Protein AF-A0A0S4VHC2-F1 (afdb_monomer)

Structure (mmCIF, N/CA/C/O backbone):
data_AF-A0A0S4VHC2-F1
#
_entry.id   AF-A0A0S4VHC2-F1
#
loop_
_atom_site.group_PDB
_atom_site.id
_atom_site.type_symbol
_atom_site.label_atom_id
_atom_site.label_alt_id
_atom_site.label_comp_id
_atom_site.label_asym_id
_atom_site.label_entity_id
_atom_site.label_seq_id
_atom_site.pdbx_PDB_ins_code
_atom_site.Cartn_x
_atom_site.Cartn_y
_atom_site.Cartn_z
_atom_site.occupancy
_atom_site.B_iso_or_equiv
_atom_site.auth_seq_id
_atom_site.auth_comp_id
_atom_site.auth_asym_id
_atom_site.auth_atom_id
_atom_site.pdbx_PDB_model_num
ATOM 1 N N . MET A 1 1 ? -2.807 15.739 -4.902 1.00 79.12 1 MET A N 1
ATOM 2 C CA . MET A 1 1 ? -1.659 15.997 -5.801 1.00 79.12 1 MET A CA 1
ATOM 3 C C . MET A 1 1 ? -0.610 14.887 -5.769 1.00 79.12 1 MET A C 1
ATOM 5 O O . MET A 1 1 ? -0.228 14.446 -6.837 1.00 79.12 1 MET A O 1
ATOM 9 N N . ILE A 1 2 ? -0.198 14.363 -4.605 1.00 89.62 2 ILE A N 1
ATOM 10 C CA . ILE A 1 2 ? 0.852 13.318 -4.510 1.00 89.62 2 ILE A CA 1
ATOM 11 C C . ILE A 1 2 ? 0.584 12.098 -5.411 1.00 89.62 2 ILE A C 1
ATOM 13 O O . ILE A 1 2 ? 1.476 11.665 -6.125 1.00 89.62 2 ILE A O 1
ATOM 17 N N . GLY A 1 3 ? -0.649 11.578 -5.439 1.00 88.12 3 GLY A N 1
ATOM 18 C CA . GLY A 1 3 ? -0.988 10.433 -6.297 1.00 88.12 3 GLY A CA 1
ATOM 19 C C . GLY A 1 3 ? -0.816 10.701 -7.797 1.00 88.12 3 GLY A C 1
ATOM 20 O O . GLY A 1 3 ? -0.390 9.812 -8.522 1.00 88.12 3 GLY A O 1
ATOM 21 N N . PHE A 1 4 ? -1.084 11.930 -8.249 1.00 92.56 4 PHE A N 1
ATOM 22 C CA . PHE A 1 4 ? -0.865 12.334 -9.640 1.00 92.56 4 PHE A CA 1
ATOM 23 C C . PHE A 1 4 ? 0.630 12.357 -9.973 1.00 92.56 4 PHE A C 1
ATOM 25 O O . PHE A 1 4 ? 1.048 11.721 -10.933 1.00 92.56 4 PHE A O 1
ATOM 32 N N . VAL A 1 5 ? 1.438 12.997 -9.119 1.00 95.31 5 VAL A N 1
ATOM 33 C CA . VAL A 1 5 ? 2.899 13.058 -9.289 1.00 95.31 5 VAL A CA 1
ATOM 34 C C . VAL A 1 5 ? 3.507 11.653 -9.290 1.00 95.31 5 VAL A C 1
ATOM 36 O O . VAL A 1 5 ? 4.318 11.334 -10.150 1.00 95.31 5 VAL A O 1
ATOM 39 N N . LEU A 1 6 ? 3.077 10.774 -8.377 1.00 92.88 6 LEU A N 1
ATOM 40 C CA . LEU A 1 6 ? 3.542 9.384 -8.344 1.00 92.88 6 LEU A CA 1
ATOM 41 C C . LEU A 1 6 ? 3.177 8.617 -9.620 1.00 92.88 6 LEU A C 1
ATOM 43 O O . LEU A 1 6 ? 4.001 7.848 -10.112 1.00 92.88 6 LEU A O 1
ATOM 47 N N . ALA A 1 7 ? 1.973 8.819 -10.162 1.00 92.81 7 ALA A N 1
ATOM 48 C CA . ALA A 1 7 ? 1.553 8.184 -11.408 1.00 92.81 7 ALA A CA 1
ATOM 49 C C . ALA A 1 7 ? 2.388 8.673 -12.601 1.00 92.81 7 ALA A C 1
ATOM 51 O O . ALA A 1 7 ? 2.890 7.856 -13.372 1.00 92.81 7 ALA A O 1
ATOM 52 N N . GLU A 1 8 ? 2.607 9.983 -12.713 1.00 96.12 8 GLU A N 1
ATOM 53 C CA . GLU A 1 8 ? 3.437 10.578 -13.762 1.00 96.12 8 GLU A CA 1
ATOM 54 C C . GLU A 1 8 ? 4.893 10.095 -13.679 1.00 96.12 8 GLU A C 1
ATOM 56 O O . GLU A 1 8 ? 5.436 9.588 -14.663 1.00 96.12 8 GLU A O 1
ATOM 61 N N . CYS A 1 9 ? 5.503 10.143 -12.489 1.00 95.12 9 CYS A N 1
ATOM 62 C CA . CYS A 1 9 ? 6.836 9.593 -12.244 1.00 95.12 9 CYS A CA 1
ATOM 63 C C . CYS A 1 9 ? 6.922 8.106 -12.613 1.00 95.12 9 CYS A C 1
ATOM 65 O O . CYS A 1 9 ? 7.910 7.681 -13.208 1.00 95.12 9 CYS A O 1
ATOM 67 N N . SER A 1 10 ? 5.893 7.318 -12.287 1.00 94.00 10 SER A N 1
ATOM 68 C CA . SER A 1 10 ? 5.842 5.886 -12.603 1.00 94.00 10 SER A CA 1
ATOM 69 C C . SER A 1 10 ? 5.826 5.633 -14.109 1.00 94.00 10 SER A C 1
ATOM 71 O O . SER A 1 10 ? 6.556 4.768 -14.593 1.00 94.00 10 SER A O 1
ATOM 73 N N . ILE A 1 11 ? 5.030 6.404 -14.856 1.00 95.31 11 ILE A N 1
ATOM 74 C CA . ILE A 1 11 ? 4.960 6.315 -16.318 1.00 95.31 11 ILE A CA 1
ATOM 75 C C . ILE A 1 11 ? 6.309 6.706 -16.932 1.00 95.31 11 ILE A C 1
ATOM 77 O O . ILE A 1 11 ? 6.863 5.949 -17.730 1.00 95.31 11 ILE A O 1
ATOM 81 N N . LEU A 1 12 ? 6.876 7.847 -16.526 1.00 96.88 12 LEU A N 1
ATOM 82 C CA . LEU A 1 12 ? 8.164 8.323 -17.036 1.00 96.88 12 LEU A CA 1
ATOM 83 C C . LEU A 1 12 ? 9.308 7.355 -16.725 1.00 96.88 12 LEU A C 1
ATOM 85 O O . LEU A 1 12 ? 10.175 7.154 -17.574 1.00 96.88 12 LEU A O 1
ATOM 89 N N . LEU A 1 13 ? 9.308 6.737 -15.543 1.00 95.25 13 LEU A N 1
ATOM 90 C CA . LEU A 1 13 ? 10.313 5.752 -15.155 1.00 95.25 13 LEU A CA 1
ATOM 91 C C . LEU A 1 13 ? 10.325 4.561 -16.117 1.00 95.25 13 LEU A C 1
ATOM 93 O O . LEU A 1 13 ? 11.390 4.196 -16.611 1.00 95.25 13 LEU A O 1
ATOM 97 N N . VAL A 1 14 ? 9.156 3.981 -16.395 1.00 95.44 14 VAL A N 1
ATOM 98 C CA . VAL A 1 14 ? 9.026 2.799 -17.262 1.00 95.44 14 VAL A CA 1
ATOM 99 C C . VAL A 1 14 ? 9.305 3.157 -18.723 1.00 95.44 14 VAL A C 1
ATOM 101 O O . VAL A 1 14 ? 10.015 2.423 -19.404 1.00 95.44 14 VAL A O 1
ATOM 104 N N . LEU A 1 15 ? 8.811 4.305 -19.202 1.00 96.31 15 LEU A N 1
ATOM 105 C CA . LEU A 1 15 ? 9.044 4.747 -20.583 1.00 96.31 15 LEU A CA 1
ATOM 106 C C . LEU A 1 15 ? 10.516 5.063 -20.865 1.00 96.31 15 LEU A C 1
ATOM 108 O O . LEU A 1 15 ? 10.998 4.795 -21.962 1.00 96.31 15 LEU A O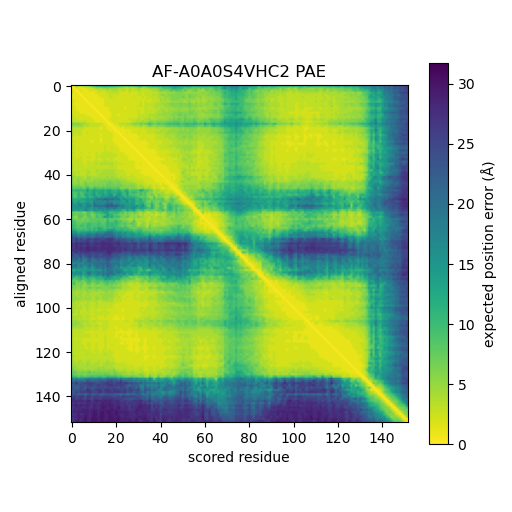 1
ATOM 112 N N . ARG A 1 16 ? 11.237 5.629 -19.890 1.00 96.56 16 ARG A N 1
ATOM 113 C CA . ARG A 1 16 ? 12.659 5.976 -20.048 1.00 96.56 16 ARG A CA 1
ATOM 114 C C . ARG A 1 16 ? 13.601 4.798 -19.796 1.00 96.56 16 ARG A C 1
ATOM 116 O O . ARG A 1 16 ? 14.758 4.874 -20.191 1.00 96.56 16 ARG A O 1
ATOM 123 N N . ASN A 1 17 ? 13.133 3.724 -19.155 1.00 96.00 17 ASN A N 1
ATOM 124 C CA . ASN A 1 17 ? 13.962 2.578 -18.781 1.00 96.00 17 ASN A CA 1
ATOM 125 C C . ASN A 1 17 ? 13.269 1.263 -19.164 1.00 96.00 17 ASN A C 1
ATOM 127 O O . ASN A 1 17 ? 12.565 0.664 -18.354 1.00 96.00 17 ASN A O 1
ATOM 131 N N . GLY A 1 18 ? 13.517 0.766 -20.379 1.00 92.00 18 GLY A N 1
ATOM 132 C CA . GLY A 1 18 ? 12.886 -0.465 -20.882 1.00 92.00 18 GLY A CA 1
ATOM 133 C C . GLY A 1 18 ? 13.225 -1.745 -20.099 1.00 92.00 18 GLY A C 1
ATOM 134 O O . GLY A 1 18 ? 12.519 -2.744 -20.216 1.00 92.00 18 GLY A O 1
ATOM 135 N N . SER A 1 19 ? 14.279 -1.722 -19.277 1.00 93.81 19 SER A N 1
ATOM 136 C CA . SER A 1 19 ? 14.638 -2.813 -18.362 1.00 93.81 19 SER A CA 1
ATOM 137 C C . SER A 1 19 ? 13.778 -2.854 -17.092 1.00 93.81 19 SER A C 1
ATOM 139 O O . SER A 1 19 ? 13.762 -3.875 -16.399 1.00 93.81 19 SER A O 1
ATOM 141 N N . VAL A 1 20 ? 13.061 -1.772 -16.772 1.00 95.81 20 VAL A N 1
ATOM 142 C CA . VAL A 1 20 ? 12.184 -1.686 -15.601 1.00 95.81 20 VAL A CA 1
ATOM 143 C C . VAL A 1 20 ? 10.820 -2.272 -15.948 1.00 95.81 20 VAL A C 1
ATOM 145 O O . VAL A 1 20 ? 10.171 -1.898 -16.924 1.00 95.81 20 VAL A O 1
ATOM 148 N N . SER A 1 21 ? 10.349 -3.201 -15.122 1.00 95.94 21 SER A N 1
ATOM 149 C CA . SER A 1 21 ? 9.019 -3.781 -15.276 1.00 95.94 21 SER A CA 1
ATOM 150 C C . SER A 1 21 ? 7.928 -2.746 -14.998 1.00 95.94 21 SER A C 1
ATOM 152 O O . SER A 1 21 ? 7.963 -2.056 -13.984 1.00 95.94 21 SER A O 1
ATOM 154 N N . ALA A 1 22 ? 6.869 -2.728 -15.809 1.00 94.69 22 ALA A N 1
ATOM 155 C CA . ALA A 1 22 ? 5.678 -1.917 -15.539 1.00 94.69 22 ALA A CA 1
ATOM 156 C C . ALA A 1 22 ? 4.978 -2.274 -14.208 1.00 94.69 22 ALA A C 1
ATOM 158 O O . ALA A 1 22 ? 4.238 -1.460 -13.659 1.00 94.69 22 ALA A O 1
ATOM 159 N N . TRP A 1 23 ? 5.237 -3.467 -13.657 1.00 95.62 23 TRP A N 1
ATOM 160 C CA . TRP A 1 23 ? 4.721 -3.891 -12.350 1.00 95.62 23 TRP A CA 1
ATOM 161 C C . TRP A 1 23 ? 5.518 -3.344 -11.162 1.00 95.62 23 TRP A C 1
ATOM 163 O O . TRP A 1 23 ? 5.009 -3.364 -10.043 1.00 95.62 23 TRP A O 1
ATOM 173 N N . TYR A 1 24 ? 6.734 -2.835 -11.382 1.00 95.69 24 TYR A N 1
ATOM 174 C CA . TYR A 1 24 ? 7.554 -2.233 -10.330 1.00 95.69 24 TYR A CA 1
ATOM 175 C C . TYR A 1 24 ? 6.840 -1.070 -9.618 1.00 95.69 24 TYR A C 1
ATOM 177 O O . TYR A 1 24 ? 6.655 -1.160 -8.400 1.00 95.69 24 TYR A O 1
ATOM 185 N N . PRO A 1 25 ? 6.377 -0.010 -10.319 1.00 95.00 25 PRO A N 1
ATOM 186 C CA . PRO A 1 25 ? 5.699 1.095 -9.649 1.00 95.00 25 PRO A CA 1
ATOM 187 C C . PRO A 1 25 ? 4.377 0.654 -9.008 1.00 95.00 25 PRO A C 1
ATOM 189 O O . PRO A 1 25 ? 4.026 1.138 -7.937 1.00 95.00 25 PRO A O 1
ATOM 192 N N . VAL A 1 26 ?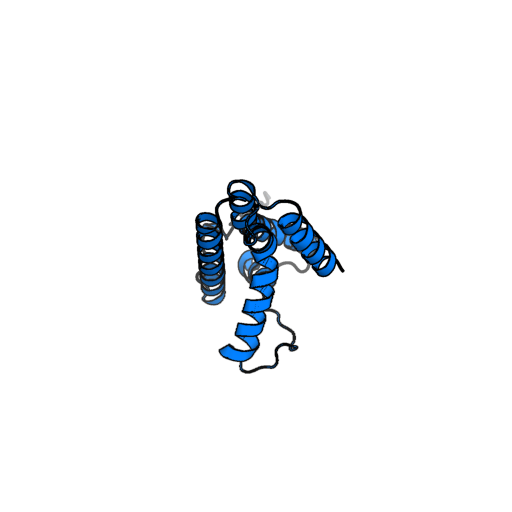 3.672 -0.310 -9.612 1.00 94.44 26 VAL A N 1
ATOM 193 C CA . VAL A 1 26 ? 2.427 -0.863 -9.055 1.00 94.44 26 VAL A CA 1
ATOM 194 C C . VAL A 1 26 ? 2.682 -1.521 -7.702 1.00 94.44 26 VAL A C 1
ATOM 196 O O . VAL A 1 26 ? 1.966 -1.228 -6.746 1.00 94.44 26 VAL A O 1
ATOM 199 N N . LEU A 1 27 ? 3.705 -2.376 -7.602 1.00 95.69 27 LEU A N 1
ATOM 200 C CA . LEU A 1 27 ? 4.066 -3.022 -6.342 1.00 95.69 27 LEU A CA 1
ATOM 201 C C . LEU A 1 27 ? 4.567 -1.995 -5.313 1.00 95.69 27 LEU A C 1
ATOM 203 O O . LEU A 1 27 ? 4.191 -2.076 -4.147 1.00 95.69 27 LEU A O 1
ATOM 207 N N . MET A 1 28 ? 5.331 -0.985 -5.743 1.00 94.19 28 MET A N 1
ATOM 208 C CA . MET A 1 28 ? 5.817 0.097 -4.875 1.00 94.19 28 MET A CA 1
ATOM 209 C C . MET A 1 28 ? 4.697 0.853 -4.151 1.00 94.19 28 MET A C 1
ATOM 211 O O . MET A 1 28 ? 4.837 1.191 -2.976 1.00 94.19 28 MET A O 1
ATOM 215 N N . VAL A 1 29 ? 3.577 1.106 -4.832 1.00 93.81 29 VAL A N 1
ATOM 216 C CA . VAL A 1 29 ? 2.425 1.826 -4.261 1.00 93.81 29 VAL A CA 1
ATOM 217 C C . VAL A 1 29 ? 1.215 0.921 -4.026 1.00 93.81 29 VAL A C 1
ATOM 219 O O . VAL A 1 29 ? 0.081 1.396 -3.928 1.00 93.81 29 VAL A O 1
ATOM 222 N N . ILE A 1 30 ? 1.429 -0.390 -3.892 1.00 94.94 30 ILE A N 1
ATOM 223 C CA . ILE A 1 30 ? 0.326 -1.349 -3.783 1.00 94.94 30 ILE A CA 1
ATOM 224 C C . ILE A 1 30 ? -0.528 -1.127 -2.535 1.00 94.94 30 ILE A C 1
ATOM 226 O O . ILE A 1 30 ? -1.740 -1.305 -2.596 1.00 94.94 30 ILE A O 1
ATOM 230 N N . TYR A 1 31 ? 0.068 -0.701 -1.416 1.00 91.38 31 TYR A N 1
ATOM 231 C CA . TYR A 1 31 ? -0.664 -0.485 -0.166 1.00 91.38 31 TYR A CA 1
ATOM 232 C C . TYR A 1 31 ? -1.810 0.533 -0.316 1.00 91.38 31 TYR A C 1
ATOM 234 O O . TYR A 1 31 ? -2.962 0.137 -0.115 1.00 91.38 31 TYR A O 1
ATOM 242 N N . PRO A 1 32 ? -1.569 1.798 -0.722 1.00 91.06 32 PRO A N 1
ATOM 243 C CA . PRO A 1 32 ? -2.652 2.768 -0.895 1.00 91.06 32 PRO A CA 1
ATOM 244 C C . PRO A 1 32 ? -3.625 2.404 -2.031 1.00 91.06 32 PRO A C 1
ATOM 246 O O . PRO A 1 32 ? -4.828 2.659 -1.906 1.00 91.06 32 PRO A O 1
ATOM 249 N N . ILE A 1 33 ? -3.145 1.776 -3.117 1.00 92.50 33 ILE A N 1
ATOM 250 C CA . ILE A 1 33 ? -4.014 1.287 -4.204 1.00 92.50 33 ILE A CA 1
ATOM 251 C C . ILE A 1 33 ? -4.992 0.246 -3.654 1.00 92.50 33 ILE A C 1
ATOM 253 O O . ILE A 1 33 ? -6.209 0.380 -3.806 1.00 92.50 33 ILE A O 1
ATOM 257 N N . PHE A 1 34 ? -4.469 -0.780 -2.985 1.00 93.62 34 PHE A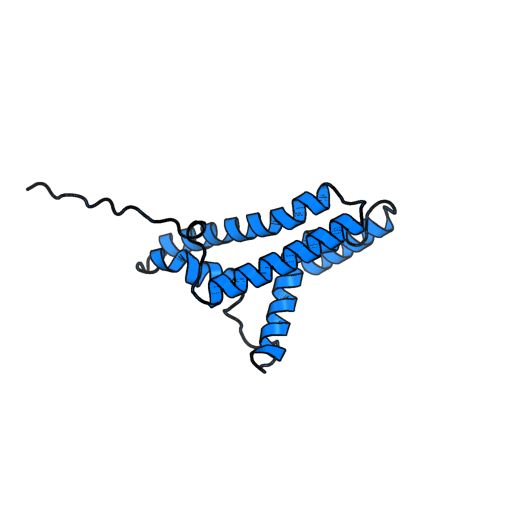 N 1
ATOM 258 C CA . PHE A 1 34 ? -5.270 -1.892 -2.503 1.00 93.62 34 PHE A CA 1
ATOM 259 C C . PHE A 1 34 ? -6.187 -1.478 -1.351 1.00 93.62 34 PHE A C 1
ATOM 261 O O . PHE A 1 34 ? -7.338 -1.903 -1.319 1.00 93.62 34 PHE A O 1
ATOM 268 N N . GLU A 1 35 ? -5.744 -0.590 -0.457 1.00 89.62 35 GLU A N 1
ATOM 269 C CA . GLU A 1 35 ? -6.599 -0.025 0.592 1.00 89.62 35 GLU A CA 1
ATOM 270 C C . GLU A 1 35 ? -7.828 0.685 0.002 1.00 89.62 35 GLU A C 1
ATOM 272 O O . GLU A 1 35 ? -8.948 0.497 0.489 1.00 89.62 35 GLU A O 1
ATOM 277 N N . THR A 1 36 ? -7.644 1.428 -1.092 1.00 89.75 36 THR A N 1
ATOM 278 C CA . THR A 1 36 ? -8.736 2.112 -1.795 1.00 89.75 36 THR A CA 1
ATOM 279 C C . THR A 1 36 ? -9.663 1.114 -2.491 1.00 89.75 36 THR A C 1
ATOM 281 O O . THR A 1 36 ? -10.875 1.126 -2.252 1.00 89.75 36 THR A O 1
ATOM 284 N N . LEU A 1 37 ? -9.107 0.212 -3.310 1.00 91.38 37 LEU A N 1
ATOM 285 C CA . LEU A 1 37 ? -9.876 -0.791 -4.056 1.00 91.38 37 LEU A CA 1
ATOM 286 C C . LEU A 1 37 ? -10.669 -1.712 -3.126 1.00 91.38 37 LEU A C 1
ATOM 288 O O . LEU A 1 37 ? -11.865 -1.924 -3.331 1.00 91.38 37 LEU A O 1
ATOM 292 N N . PHE A 1 38 ? -10.034 -2.217 -2.069 1.00 90.12 38 PHE A N 1
ATOM 293 C CA . PHE A 1 38 ? -10.674 -3.105 -1.106 1.00 90.12 38 PHE A CA 1
ATOM 294 C C . PHE A 1 38 ? -11.797 -2.402 -0.338 1.00 90.12 38 PHE A C 1
ATOM 296 O O . PHE A 1 38 ? -12.838 -3.001 -0.062 1.00 90.12 38 PHE A O 1
ATOM 303 N N . SER A 1 39 ? -11.632 -1.117 -0.029 1.00 86.25 39 SER A N 1
ATOM 304 C CA . SER A 1 39 ? -12.672 -0.346 0.654 1.00 86.25 39 SER A CA 1
ATOM 305 C C . SER A 1 39 ? -13.871 -0.078 -0.258 1.00 86.25 39 SER A C 1
ATOM 307 O O . SER A 1 39 ? -15.013 -0.205 0.191 1.00 86.25 39 SER A O 1
ATOM 309 N N . ILE A 1 40 ? -13.642 0.184 -1.550 1.00 87.50 40 ILE A N 1
ATOM 310 C CA . ILE A 1 40 ? -14.710 0.254 -2.561 1.00 87.50 40 ILE A CA 1
ATOM 311 C C . ILE A 1 40 ? -15.426 -1.097 -2.677 1.00 87.50 40 ILE A C 1
ATOM 313 O O . ILE A 1 40 ? -16.654 -1.136 -2.583 1.00 87.50 40 ILE A O 1
ATOM 317 N N . TYR A 1 41 ? -14.674 -2.193 -2.829 1.00 88.50 41 TYR A N 1
ATOM 318 C CA . TYR A 1 41 ? -15.211 -3.554 -2.904 1.00 88.50 41 TYR A CA 1
ATOM 319 C C . TYR A 1 41 ? -16.085 -3.874 -1.689 1.00 88.50 41 TYR A C 1
ATOM 321 O O . TYR A 1 41 ? -17.242 -4.263 -1.829 1.00 88.50 41 TYR A O 1
ATOM 329 N N . ARG A 1 42 ? -15.583 -3.622 -0.480 1.00 86.06 42 ARG A N 1
ATOM 330 C CA . ARG A 1 42 ? -16.332 -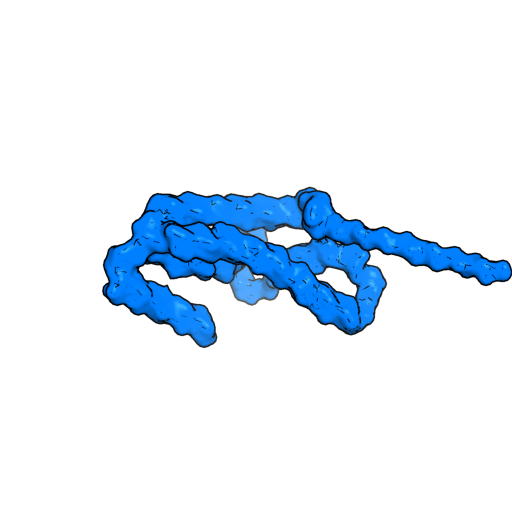3.841 0.757 1.00 86.06 42 ARG A CA 1
ATOM 331 C C . ARG A 1 42 ? -17.619 -3.024 0.812 1.00 86.06 42 ARG A C 1
ATOM 333 O O . ARG A 1 42 ? -18.640 -3.548 1.247 1.00 86.06 42 ARG A O 1
ATOM 340 N N . ARG A 1 43 ? -17.586 -1.746 0.430 1.00 82.75 43 ARG A N 1
ATOM 341 C CA . ARG A 1 43 ? -18.779 -0.888 0.483 1.00 82.75 43 ARG A CA 1
ATOM 342 C C . ARG A 1 43 ? -19.832 -1.348 -0.516 1.00 82.75 43 ARG A C 1
ATOM 344 O O . ARG A 1 43 ? -20.961 -1.614 -0.113 1.00 82.75 43 ARG A O 1
ATOM 351 N N . ARG A 1 44 ? -19.438 -1.520 -1.777 1.00 83.69 44 ARG A N 1
ATOM 352 C CA . ARG A 1 44 ? -20.366 -1.880 -2.852 1.00 83.69 44 ARG A CA 1
ATOM 353 C C . ARG A 1 44 ? -20.871 -3.313 -2.743 1.00 83.69 44 ARG A C 1
ATOM 355 O O . ARG A 1 44 ? -22.065 -3.534 -2.866 1.00 83.69 44 ARG A O 1
ATOM 362 N N . VAL A 1 45 ? -19.968 -4.268 -2.531 1.00 84.69 45 VAL A N 1
ATOM 363 C CA . VAL A 1 45 ? -20.276 -5.700 -2.646 1.00 84.69 45 VAL A CA 1
ATOM 364 C C . VAL A 1 45 ? -20.681 -6.291 -1.301 1.00 84.69 45 VAL A C 1
ATOM 366 O O . VAL A 1 45 ? -21.697 -6.965 -1.217 1.00 84.69 45 VAL A O 1
ATOM 369 N N . LEU A 1 46 ? -19.918 -6.029 -0.233 1.00 80.62 46 LEU A N 1
ATOM 370 C CA . LEU A 1 46 ? -20.190 -6.651 1.072 1.00 80.62 46 LEU A CA 1
ATOM 371 C C . LEU A 1 46 ? -21.263 -5.919 1.887 1.00 80.62 46 LEU A C 1
ATOM 373 O O . LEU A 1 46 ? -21.936 -6.550 2.694 1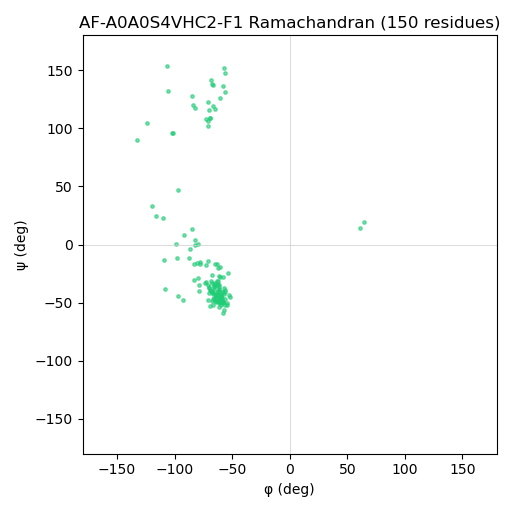.00 80.62 46 LEU A O 1
ATOM 377 N N . LYS A 1 47 ? -21.388 -4.595 1.736 1.00 78.44 47 LYS A N 1
ATOM 378 C CA . LYS A 1 47 ? -22.332 -3.771 2.513 1.00 78.44 47 LYS A CA 1
ATOM 379 C C . LYS A 1 47 ? -23.514 -3.238 1.699 1.00 78.44 47 LYS A C 1
ATOM 381 O O . LYS A 1 47 ? -24.443 -2.720 2.304 1.00 78.44 47 LYS A O 1
ATOM 386 N N . GLY A 1 48 ? -23.467 -3.312 0.367 1.00 79.00 48 GLY A N 1
ATOM 387 C CA . GLY A 1 48 ? -24.514 -2.772 -0.508 1.00 79.00 48 GLY A CA 1
ATOM 388 C C . GLY A 1 48 ? -24.677 -1.247 -0.451 1.00 79.00 48 GLY A C 1
ATOM 389 O O . GLY A 1 48 ? -25.723 -0.738 -0.839 1.00 79.00 48 GLY A O 1
ATOM 390 N N . VAL A 1 49 ? -23.676 -0.503 0.037 1.00 80.50 49 VAL A N 1
ATOM 391 C CA . VAL A 1 49 ? -23.736 0.964 0.175 1.00 80.50 49 VAL A CA 1
ATOM 392 C C . VAL A 1 49 ? -22.872 1.672 -0.875 1.00 80.50 49 VAL A C 1
ATOM 394 O O . VAL A 1 49 ? -21.866 1.113 -1.332 1.00 80.50 49 VAL A O 1
ATOM 397 N N . PRO A 1 50 ? -23.200 2.926 -1.248 1.00 79.56 50 PRO A N 1
ATOM 398 C CA . PRO A 1 50 ? -22.397 3.699 -2.187 1.00 79.56 50 PRO A CA 1
ATOM 399 C C . PRO A 1 50 ? -20.937 3.849 -1.745 1.00 79.56 50 PRO A C 1
ATOM 401 O O . PRO A 1 50 ? -20.617 3.972 -0.561 1.00 79.56 50 PRO A O 1
ATOM 404 N N . ALA A 1 51 ? -20.027 3.916 -2.719 1.00 73.12 51 ALA A N 1
ATOM 405 C CA . ALA A 1 51 ? -18.594 4.022 -2.453 1.00 73.12 51 ALA A CA 1
ATOM 406 C C . ALA A 1 51 ? -18.180 5.330 -1.746 1.00 73.12 51 ALA A C 1
ATOM 408 O O . ALA A 1 51 ? -17.084 5.363 -1.195 1.00 73.12 51 ALA A O 1
ATOM 409 N N . GLY A 1 52 ? -19.023 6.369 -1.742 1.00 68.62 52 GLY A N 1
ATOM 410 C CA . GLY A 1 52 ? -18.761 7.655 -1.081 1.00 68.62 52 GLY A CA 1
ATOM 411 C C . GLY A 1 52 ? -19.153 7.725 0.399 1.00 68.62 52 GLY A C 1
ATOM 412 O O . GLY A 1 52 ? -18.909 8.744 1.035 1.00 68.62 52 GLY A O 1
ATOM 413 N N . TYR A 1 53 ? -19.760 6.674 0.962 1.00 69.94 53 TYR A N 1
ATOM 414 C CA . TYR A 1 53 ? -20.172 6.681 2.368 1.00 69.94 53 TYR A CA 1
ATOM 415 C C . TYR A 1 53 ? -18.950 6.679 3.310 1.00 69.94 53 TYR A C 1
ATOM 417 O O . TYR A 1 53 ? -17.974 5.976 3.013 1.00 69.94 53 TYR A O 1
ATOM 425 N N . PRO A 1 54 ? -18.981 7.411 4.445 1.00 67.69 54 PRO A N 1
ATOM 426 C CA . PRO A 1 54 ? -17.871 7.447 5.394 1.00 67.69 54 PRO A CA 1
ATOM 427 C C . PRO A 1 54 ? -17.508 6.039 5.874 1.00 67.69 54 PRO A C 1
ATOM 429 O O . PRO A 1 54 ? -18.366 5.248 6.270 1.00 67.69 54 PRO A O 1
ATOM 432 N N . ASP A 1 55 ? -16.214 5.720 5.830 1.00 68.56 55 ASP A N 1
ATOM 433 C CA . ASP A 1 55 ? -15.716 4.375 6.099 1.00 68.56 55 ASP A CA 1
ATOM 434 C C . ASP A 1 55 ? -14.676 4.371 7.224 1.00 68.56 55 ASP A C 1
ATOM 436 O O . ASP A 1 55 ? -13.521 4.760 7.053 1.00 68.56 55 ASP A O 1
ATOM 440 N N . GLY A 1 56 ? -15.108 3.907 8.396 1.00 64.44 56 GLY A N 1
ATOM 441 C CA . GLY A 1 56 ? -14.276 3.757 9.591 1.00 64.44 56 GLY A CA 1
ATOM 442 C C . GLY A 1 56 ? -13.625 2.380 9.744 1.00 64.44 56 GLY A C 1
ATOM 443 O O . GLY A 1 56 ? -13.076 2.097 10.805 1.00 64.44 56 GLY A O 1
ATOM 444 N N . VAL A 1 57 ? -13.709 1.499 8.740 1.00 71.00 57 VAL A N 1
ATOM 445 C CA . VAL A 1 57 ? -13.159 0.129 8.811 1.00 71.00 57 VAL A CA 1
ATOM 446 C C . VAL A 1 57 ? -12.033 -0.121 7.808 1.00 71.00 57 VAL A C 1
ATOM 448 O O . VAL A 1 57 ? -11.744 -1.262 7.448 1.00 71.00 57 VAL A O 1
ATOM 451 N N . HIS A 1 58 ? -11.342 0.935 7.384 1.00 80.44 58 HIS A N 1
ATOM 452 C CA . HIS A 1 58 ? -10.041 0.808 6.728 1.00 80.44 58 HIS A CA 1
ATOM 453 C C . HIS A 1 58 ? -9.052 0.056 7.623 1.00 80.44 58 HIS A C 1
ATOM 455 O O . HIS A 1 58 ? -9.163 0.097 8.852 1.00 80.44 58 HIS A O 1
ATOM 461 N N . LEU A 1 59 ? -8.085 -0.637 7.018 1.00 77.69 59 LEU A N 1
ATOM 462 C CA . LEU A 1 59 ? -7.124 -1.440 7.774 1.00 77.69 59 LEU A CA 1
ATOM 463 C C . LEU A 1 59 ? -6.379 -0.581 8.802 1.00 77.69 59 LEU A C 1
ATOM 465 O O . LEU A 1 59 ? -6.274 -0.984 9.959 1.00 77.69 59 LEU A O 1
ATOM 469 N N . HIS A 1 60 ? -5.967 0.630 8.420 1.00 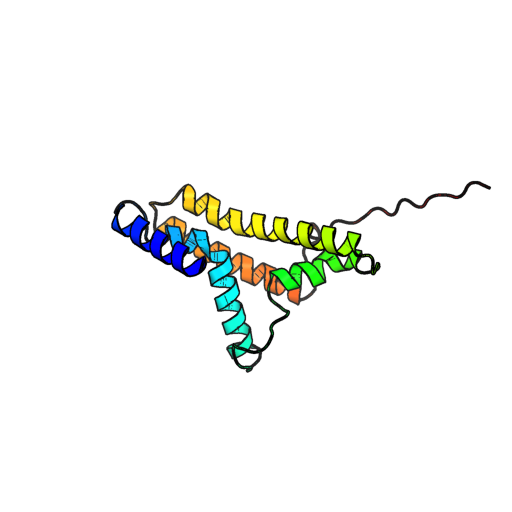79.00 60 HIS A N 1
ATOM 470 C CA . HIS A 1 60 ? -5.354 1.593 9.332 1.00 79.00 60 HIS A CA 1
ATOM 471 C C . HIS A 1 60 ? -6.232 1.884 10.561 1.00 79.00 60 HIS A C 1
ATOM 473 O O . HIS A 1 60 ? -5.804 1.725 11.707 1.00 79.00 60 HIS A O 1
ATOM 479 N N . THR A 1 61 ? -7.498 2.244 10.332 1.00 74.38 61 THR A N 1
ATOM 480 C CA . THR A 1 61 ? -8.455 2.559 11.400 1.00 74.38 61 THR A CA 1
ATOM 481 C C . THR A 1 61 ? -8.768 1.335 12.260 1.00 74.38 61 THR A C 1
ATOM 483 O O . THR A 1 61 ? -8.909 1.455 13.476 1.00 74.38 61 THR A O 1
ATOM 486 N N . LEU A 1 62 ? -8.826 0.140 11.669 1.00 76.38 62 LEU A N 1
ATOM 487 C CA . LEU A 1 62 ? -9.020 -1.109 12.400 1.00 76.38 62 LEU A CA 1
ATOM 488 C C . LEU A 1 62 ? -7.824 -1.446 13.290 1.00 76.38 62 LEU A C 1
ATOM 490 O O . LEU A 1 62 ? -8.029 -1.841 14.437 1.00 76.38 62 LEU A O 1
ATOM 494 N N . ILE A 1 63 ? -6.592 -1.273 12.807 1.00 74.38 63 ILE A N 1
ATOM 495 C CA . ILE A 1 63 ? -5.392 -1.457 13.632 1.00 74.38 63 ILE A CA 1
ATOM 496 C C . ILE A 1 63 ? -5.452 -0.486 14.818 1.00 74.38 63 ILE A C 1
ATOM 498 O O . ILE A 1 63 ? -5.381 -0.926 15.969 1.00 74.38 63 ILE A O 1
ATOM 502 N N . TYR A 1 64 ? -5.730 0.795 14.560 1.00 70.88 64 TYR A N 1
ATOM 503 C CA . TYR A 1 64 ? -5.895 1.809 15.604 1.00 70.88 64 TYR A CA 1
ATOM 504 C C . TYR A 1 64 ? -6.983 1.443 16.632 1.00 70.88 64 TYR A C 1
ATOM 506 O O . TYR A 1 64 ? -6.772 1.527 17.839 1.00 70.88 64 TYR A O 1
ATOM 514 N N . GLN A 1 65 ? -8.163 1.005 16.192 1.00 69.69 65 GLN A N 1
ATOM 515 C CA . GLN A 1 65 ? -9.283 0.731 17.099 1.00 69.69 65 GLN A CA 1
ATOM 516 C C . GLN A 1 65 ? -9.183 -0.623 17.815 1.00 69.69 65 GLN A C 1
ATOM 518 O O . GLN A 1 65 ? -9.761 -0.803 18.890 1.00 69.69 65 GLN A O 1
ATOM 523 N N . ARG A 1 66 ? -8.534 -1.627 17.215 1.00 70.50 66 ARG A N 1
ATOM 524 C CA . ARG A 1 66 ? -8.585 -3.017 17.705 1.00 70.50 66 ARG A CA 1
ATOM 525 C C . ARG A 1 66 ? -7.286 -3.487 18.336 1.00 70.50 66 ARG A C 1
ATOM 527 O O . ARG A 1 66 ? -7.350 -4.182 19.345 1.00 70.50 66 ARG A O 1
ATOM 534 N N . VAL A 1 67 ? -6.139 -3.101 17.788 1.00 66.44 67 VAL A N 1
ATOM 535 C CA . VAL A 1 67 ? -4.831 -3.465 18.355 1.00 66.44 67 VAL A CA 1
ATOM 536 C C . VAL A 1 67 ? -4.511 -2.557 19.541 1.00 66.44 67 VAL A C 1
ATOM 538 O O . VAL A 1 67 ? -4.107 -3.035 20.598 1.00 66.44 67 VAL A O 1
ATOM 541 N N . MET A 1 68 ? -4.833 -1.266 19.439 1.00 62.06 68 MET A N 1
ATOM 542 C CA . MET A 1 68 ? -4.617 -0.309 20.529 1.00 62.06 68 MET A CA 1
ATOM 543 C C . MET A 1 68 ? -5.714 -0.316 21.603 1.00 62.06 68 MET A C 1
ATOM 545 O O . MET A 1 68 ? -5.631 0.470 22.545 1.00 62.06 68 MET A O 1
ATOM 549 N N . ARG A 1 69 ? -6.710 -1.215 21.530 1.00 57.00 69 ARG A N 1
ATOM 550 C CA . ARG A 1 69 ? -7.877 -1.241 22.437 1.00 57.00 69 ARG A CA 1
ATOM 551 C C . ARG A 1 69 ? -7.512 -1.433 23.923 1.00 57.00 69 ARG A C 1
ATOM 553 O O . ARG A 1 69 ? -8.191 -0.890 24.783 1.00 57.00 69 ARG A O 1
ATOM 560 N N . TRP A 1 70 ? -6.391 -2.088 24.238 1.00 52.22 70 TRP A N 1
ATOM 561 C CA . TRP A 1 70 ? -5.860 -2.198 25.614 1.00 52.22 70 TRP A CA 1
ATOM 562 C C . TRP A 1 70 ? -5.275 -0.888 26.174 1.00 52.22 70 TRP A C 1
ATOM 564 O O . TRP A 1 70 ? -5.070 -0.764 27.377 1.00 52.22 70 TRP A O 1
ATOM 574 N N . ALA A 1 71 ? -5.033 0.113 25.325 1.00 48.59 71 ALA A N 1
ATOM 575 C CA . ALA A 1 71 ? -4.609 1.452 25.728 1.00 48.59 71 ALA A CA 1
ATOM 576 C C . ALA A 1 71 ? -5.773 2.466 25.779 1.00 48.59 71 ALA A C 1
ATOM 578 O O . ALA A 1 71 ? -5.526 3.637 26.072 1.00 48.59 71 ALA A O 1
ATOM 579 N N . VAL A 1 72 ? -7.014 2.050 25.473 1.00 44.78 72 VAL A N 1
ATOM 580 C CA . VAL A 1 72 ? -8.206 2.913 25.276 1.00 44.78 72 VAL A CA 1
ATOM 581 C C . VAL A 1 72 ? -8.901 3.318 26.589 1.00 44.78 72 VAL A C 1
ATOM 583 O O . VAL A 1 72 ? -9.828 4.117 26.564 1.00 44.78 72 VAL A O 1
ATOM 586 N N . GLY A 1 73 ? -8.409 2.879 27.751 1.00 45.97 73 GLY A N 1
ATOM 587 C CA . GLY A 1 73 ? -8.965 3.291 29.048 1.00 45.97 73 GLY A CA 1
ATOM 588 C C . GLY A 1 73 ? -8.771 4.774 29.411 1.00 45.97 73 GLY A C 1
ATOM 589 O O . GLY A 1 73 ? -9.583 5.313 30.153 1.00 45.97 73 GLY A O 1
ATOM 590 N N . SER A 1 74 ? -7.741 5.463 28.895 1.00 52.44 74 SER A N 1
ATOM 591 C CA . SER A 1 74 ? -7.465 6.866 29.264 1.00 52.44 74 SER A CA 1
ATOM 592 C C . SER A 1 74 ? -7.839 7.865 28.159 1.00 52.44 74 SER A C 1
ATOM 594 O O . SER A 1 74 ? -7.484 7.698 26.985 1.00 52.44 74 SER A O 1
ATOM 596 N N . LYS A 1 75 ? -8.563 8.928 28.533 1.00 54.25 75 LYS A N 1
ATOM 597 C CA . LYS A 1 75 ? -8.998 10.027 27.646 1.00 54.25 75 LYS A CA 1
ATOM 598 C C . LYS A 1 75 ? -7.901 11.070 27.358 1.00 54.25 75 LYS A C 1
ATOM 600 O O . LYS A 1 75 ? -8.151 11.994 26.595 1.00 54.25 75 LYS A O 1
ATOM 605 N N . ASP A 1 76 ? -6.697 10.892 27.895 1.00 57.25 76 ASP A N 1
ATOM 606 C CA . ASP A 1 76 ? -5.594 11.855 27.806 1.00 57.25 76 ASP A CA 1
ATOM 607 C C . ASP A 1 76 ? -5.032 12.062 26.387 1.00 57.25 76 ASP A C 1
ATOM 609 O O . ASP A 1 76 ? -4.744 11.115 25.643 1.00 57.25 76 ASP A O 1
ATOM 613 N N . GLU A 1 77 ? -4.777 13.322 26.033 1.00 54.19 77 GLU A N 1
ATOM 614 C CA . GLU A 1 77 ? -4.249 13.753 24.728 1.00 54.19 77 GLU A CA 1
ATOM 615 C C . GLU A 1 77 ? -2.857 13.181 24.415 1.00 54.19 77 GLU A C 1
ATOM 617 O O . GLU A 1 77 ? -2.595 12.756 23.286 1.00 54.19 77 GLU A O 1
ATOM 622 N N . ARG A 1 78 ? -1.984 13.046 25.426 1.00 54.41 78 ARG A N 1
ATOM 623 C CA . ARG A 1 78 ? -0.657 12.412 25.269 1.00 54.41 78 ARG A CA 1
ATOM 624 C C . ARG A 1 78 ? -0.763 10.947 24.849 1.00 54.41 78 ARG A C 1
ATOM 626 O O . ARG A 1 78 ? 0.086 10.443 24.112 1.00 54.41 78 ARG A O 1
ATOM 633 N N . HIS A 1 79 ? -1.827 10.262 25.269 1.00 55.31 79 HIS A N 1
ATOM 634 C CA . HIS A 1 79 ? -2.083 8.904 24.816 1.00 55.31 79 HIS A CA 1
ATOM 635 C C . HIS A 1 79 ? -2.585 8.881 23.367 1.00 55.31 79 HIS A C 1
ATOM 637 O O . HIS A 1 79 ? -2.208 7.971 22.637 1.00 55.31 79 HIS A O 1
ATOM 643 N N . ARG A 1 80 ? -3.351 9.877 22.896 1.00 55.94 80 ARG A N 1
ATOM 644 C CA . ARG A 1 80 ? -3.768 9.977 21.479 1.00 55.94 80 ARG A CA 1
ATOM 645 C C . ARG A 1 80 ? -2.589 10.178 20.525 1.00 55.94 80 ARG A C 1
ATOM 647 O O . ARG A 1 80 ? -2.537 9.487 19.508 1.00 55.94 80 ARG A O 1
ATOM 654 N N . LEU A 1 81 ? -1.629 11.038 20.875 1.00 57.31 81 LEU A N 1
ATOM 655 C CA . LEU A 1 81 ? -0.436 11.274 20.049 1.00 57.31 81 LEU A CA 1
ATOM 656 C C . LEU A 1 81 ? 0.418 10.003 19.919 1.00 57.31 81 LEU A C 1
ATOM 658 O O . LEU A 1 81 ? 0.724 9.560 18.814 1.00 57.31 81 LEU A O 1
ATOM 662 N N . ARG A 1 82 ? 0.703 9.345 21.051 1.00 58.00 82 ARG A N 1
ATOM 663 C CA . ARG A 1 82 ? 1.477 8.094 21.080 1.00 58.00 82 ARG A CA 1
ATOM 664 C C . ARG A 1 82 ? 0.768 6.949 20.339 1.00 58.00 82 ARG A C 1
ATOM 666 O O . ARG A 1 82 ? 1.433 6.110 19.742 1.00 58.00 82 ARG A O 1
ATOM 673 N N . ARG A 1 83 ? -0.573 6.926 20.331 1.00 60.16 83 ARG A N 1
ATOM 674 C CA . ARG A 1 83 ? -1.393 5.951 19.578 1.00 60.16 83 ARG A CA 1
ATOM 675 C C . ARG A 1 83 ? -1.293 6.146 18.061 1.00 60.16 83 ARG A C 1
ATOM 677 O O . ARG A 1 83 ? -1.223 5.154 17.339 1.00 60.16 83 ARG A O 1
ATOM 684 N N . ASN A 1 84 ? -1.265 7.391 17.580 1.00 60.75 84 ASN A N 1
ATOM 685 C CA . ASN A 1 84 ? -1.118 7.682 16.150 1.00 60.75 84 ASN A CA 1
ATOM 686 C C . ASN A 1 84 ? 0.262 7.218 15.653 1.00 60.75 84 ASN A C 1
ATOM 688 O O . ASN A 1 84 ? 0.359 6.404 14.737 1.00 60.75 84 ASN A O 1
ATOM 692 N N . SER A 1 85 ? 1.320 7.584 16.382 1.00 60.75 85 SER A N 1
ATOM 693 C CA . SER A 1 85 ? 2.693 7.171 16.069 1.00 60.75 85 SER A CA 1
ATOM 694 C C . SER A 1 85 ? 2.919 5.658 16.105 1.00 60.75 85 SER A C 1
ATOM 696 O O . SER A 1 85 ? 3.810 5.174 15.422 1.00 60.75 85 SER A O 1
ATOM 698 N N . MET A 1 86 ? 2.145 4.896 16.885 1.00 64.19 86 MET A N 1
ATOM 699 C CA . MET A 1 86 ? 2.274 3.435 16.948 1.00 64.19 86 MET A CA 1
ATOM 700 C C . MET A 1 86 ? 1.452 2.687 15.893 1.00 64.19 86 MET A C 1
ATOM 702 O O . MET A 1 86 ? 1.670 1.492 15.709 1.00 64.19 86 MET A O 1
ATOM 706 N N . THR A 1 87 ? 0.532 3.349 15.189 1.00 65.19 87 THR A N 1
ATOM 707 C CA . THR A 1 87 ? -0.217 2.703 14.098 1.00 65.19 87 THR A CA 1
ATOM 708 C C . THR A 1 87 ? 0.639 2.637 12.826 1.00 65.19 87 THR A C 1
ATOM 710 O O . THR A 1 87 ? 0.621 1.632 12.113 1.00 65.19 87 THR A O 1
ATOM 713 N N . SER A 1 88 ? 1.471 3.658 12.598 1.00 71.88 88 SER A N 1
ATOM 714 C CA . SER A 1 88 ? 2.346 3.777 11.426 1.00 71.88 88 SER A CA 1
ATOM 715 C C . SER A 1 88 ? 3.370 2.642 11.266 1.00 71.88 88 SER A C 1
ATOM 717 O O . SER A 1 88 ? 3.479 2.142 10.152 1.00 71.88 88 SER A O 1
ATOM 719 N N . PRO A 1 89 ? 4.064 2.146 12.314 1.00 78.75 89 PRO A N 1
ATOM 720 C CA . PRO A 1 89 ? 5.027 1.052 12.185 1.00 78.75 89 PRO A CA 1
ATOM 721 C C . PRO A 1 89 ? 4.445 -0.235 11.592 1.00 78.75 89 PRO A C 1
ATOM 723 O O . PRO A 1 89 ? 5.114 -0.895 10.802 1.00 78.75 89 PRO A O 1
ATOM 726 N N . TYR A 1 90 ? 3.195 -0.586 11.918 1.00 78.56 90 TYR A N 1
ATOM 727 C CA . TYR A 1 90 ? 2.549 -1.774 11.346 1.00 78.56 90 TYR A CA 1
ATOM 728 C C . TYR A 1 90 ? 2.313 -1.614 9.844 1.00 78.56 90 TYR A C 1
ATOM 730 O O . TYR A 1 90 ? 2.547 -2.543 9.071 1.00 78.56 90 TYR A O 1
ATOM 738 N N . LEU A 1 91 ? 1.881 -0.423 9.427 1.00 81.50 91 LEU A N 1
ATOM 739 C CA . LEU A 1 91 ? 1.696 -0.112 8.015 1.00 81.50 91 LEU A CA 1
ATOM 740 C C . LEU A 1 91 ? 3.025 0.026 7.275 1.00 81.50 91 LEU A C 1
ATOM 742 O O . LEU A 1 91 ? 3.110 -0.376 6.119 1.00 81.50 91 LEU A O 1
ATOM 746 N N . TRP A 1 92 ? 4.065 0.549 7.924 1.00 83.19 92 TRP A N 1
ATOM 747 C CA . TRP A 1 92 ? 5.413 0.603 7.367 1.00 83.19 92 TRP A CA 1
ATOM 748 C C . TRP A 1 92 ? 5.968 -0.790 7.143 1.00 83.19 92 TRP A C 1
ATOM 750 O O . TRP A 1 92 ? 6.486 -1.047 6.066 1.00 83.19 92 TRP A O 1
ATOM 760 N N . LEU A 1 93 ? 5.796 -1.709 8.096 1.00 85.88 93 LEU A N 1
ATOM 761 C CA . LEU A 1 93 ? 6.207 -3.097 7.912 1.00 85.88 93 LEU A CA 1
ATOM 762 C C . LEU A 1 93 ? 5.470 -3.734 6.727 1.00 85.88 93 LEU A C 1
ATOM 764 O O . LEU A 1 93 ? 6.105 -4.314 5.853 1.00 85.88 93 LEU A O 1
ATOM 768 N N . LEU A 1 94 ? 4.145 -3.568 6.659 1.00 85.88 94 LEU A N 1
ATOM 769 C CA . LEU A 1 94 ? 3.343 -4.048 5.532 1.00 85.88 94 LEU A CA 1
ATOM 770 C C . LEU A 1 94 ? 3.799 -3.436 4.196 1.00 85.88 94 LEU A C 1
ATOM 772 O O . LEU A 1 94 ? 3.889 -4.139 3.196 1.00 85.88 94 LEU A O 1
ATOM 776 N N . SER A 1 95 ? 4.117 -2.143 4.184 1.00 88.00 95 SER A N 1
ATOM 777 C CA . SER A 1 95 ? 4.598 -1.442 2.988 1.00 88.00 95 SER A CA 1
ATOM 778 C C . SER A 1 95 ? 6.001 -1.904 2.590 1.00 88.00 95 SER A C 1
ATOM 780 O O . SER A 1 95 ? 6.260 -2.113 1.410 1.00 88.00 95 SER A O 1
ATOM 782 N N . LEU A 1 96 ? 6.894 -2.143 3.555 1.00 90.62 96 LEU A N 1
ATOM 783 C CA . LEU A 1 96 ? 8.246 -2.654 3.316 1.00 90.62 96 LEU A CA 1
ATOM 784 C C . LEU A 1 96 ? 8.230 -4.047 2.684 1.00 90.62 96 LEU A C 1
ATOM 786 O O . LEU A 1 96 ? 9.072 -4.323 1.833 1.00 90.62 96 LEU A O 1
ATOM 790 N N . LEU A 1 97 ? 7.247 -4.889 3.024 1.00 90.56 97 LEU A N 1
ATOM 791 C CA . LEU A 1 97 ? 7.052 -6.192 2.374 1.00 90.56 97 LEU A CA 1
ATOM 792 C C . LEU A 1 97 ? 6.739 -6.083 0.875 1.00 90.56 97 LEU A C 1
ATOM 794 O O . LEU A 1 97 ? 6.929 -7.060 0.162 1.00 90.56 97 LEU A O 1
ATOM 798 N N . ALA A 1 98 ? 6.270 -4.929 0.395 1.00 91.94 98 ALA A N 1
ATOM 799 C CA . ALA A 1 98 ? 6.085 -4.665 -1.030 1.00 91.94 98 ALA A CA 1
ATOM 800 C C . ALA A 1 98 ? 7.273 -3.896 -1.631 1.00 91.94 98 ALA A C 1
ATOM 802 O O . ALA A 1 98 ? 7.774 -4.260 -2.692 1.00 91.94 98 ALA A O 1
ATOM 803 N N . VAL A 1 99 ? 7.760 -2.867 -0.932 1.00 93.94 99 VAL A N 1
ATOM 804 C CA . VAL A 1 99 ? 8.834 -1.982 -1.408 1.00 93.94 99 VAL A CA 1
ATOM 805 C C . VAL A 1 99 ? 10.163 -2.722 -1.570 1.00 93.94 99 VAL A C 1
ATOM 807 O O . VAL A 1 99 ? 10.795 -2.586 -2.611 1.00 93.94 99 VAL A O 1
ATOM 810 N N . LEU A 1 100 ? 10.585 -3.529 -0.589 1.00 94.81 100 LEU A N 1
ATOM 811 C CA . LEU A 1 100 ? 11.866 -4.248 -0.645 1.00 94.81 100 LEU A CA 1
ATOM 812 C C . LEU A 1 100 ? 11.965 -5.235 -1.822 1.00 94.81 100 LEU A C 1
ATOM 814 O O . LEU A 1 100 ? 12.949 -5.187 -2.558 1.00 94.81 100 LEU A O 1
ATOM 818 N N . PRO A 1 101 ? 10.989 -6.127 -2.063 1.00 92.94 101 PRO A N 1
ATOM 819 C CA . PRO A 1 101 ? 11.055 -6.981 -3.241 1.00 92.9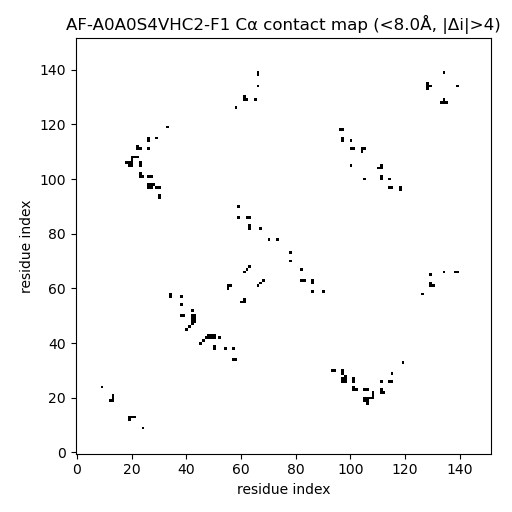4 101 PRO A CA 1
ATOM 820 C C . PRO A 1 101 ? 10.877 -6.192 -4.541 1.00 92.94 101 PRO A C 1
ATOM 822 O O . PRO A 1 101 ? 11.482 -6.560 -5.545 1.00 92.94 101 PRO A O 1
ATOM 825 N N . ALA A 1 102 ? 10.110 -5.094 -4.544 1.00 94.25 102 ALA A N 1
ATOM 826 C CA . ALA A 1 102 ? 10.022 -4.234 -5.721 1.00 94.25 102 ALA A CA 1
ATOM 827 C C . ALA A 1 102 ? 11.392 -3.653 -6.097 1.00 94.25 102 ALA A C 1
ATOM 829 O O . ALA A 1 102 ? 11.770 -3.711 -7.266 1.00 94.25 102 ALA A O 1
ATOM 830 N N . THR A 1 103 ? 12.153 -3.133 -5.128 1.00 94.38 103 THR A N 1
ATOM 831 C CA . THR A 1 103 ? 13.485 -2.565 -5.386 1.00 94.38 103 THR A CA 1
ATOM 832 C C . THR A 1 103 ? 14.505 -3.622 -5.790 1.00 94.38 103 THR A C 1
ATOM 834 O O . THR A 1 103 ? 15.288 -3.372 -6.700 1.00 94.38 103 THR A O 1
ATOM 837 N N . LEU A 1 104 ? 14.491 -4.801 -5.163 1.00 96.31 104 LEU A N 1
ATOM 838 C CA . LEU A 1 104 ? 15.448 -5.873 -5.467 1.00 96.31 104 LEU A CA 1
ATOM 839 C C . LEU A 1 104 ? 15.183 -6.559 -6.815 1.00 96.31 104 LEU A C 1
ATOM 841 O O . LEU A 1 104 ? 16.123 -6.999 -7.471 1.00 96.31 104 LEU A O 1
ATOM 845 N N . PHE A 1 105 ? 13.919 -6.654 -7.237 1.00 96.19 105 PHE A N 1
ATOM 846 C CA . PHE A 1 105 ? 13.504 -7.416 -8.421 1.00 96.19 105 PHE A CA 1
ATOM 847 C C . PHE A 1 105 ? 12.821 -6.545 -9.484 1.00 96.19 105 PHE A C 1
ATOM 849 O O . PHE A 1 105 ? 11.934 -7.019 -10.200 1.00 96.19 105 PHE A O 1
ATOM 856 N N . TRP A 1 106 ? 13.231 -5.277 -9.618 1.00 96.31 106 TRP A N 1
ATOM 857 C CA . TRP A 1 106 ? 12.583 -4.286 -10.495 1.00 96.31 106 TRP A CA 1
ATOM 858 C C . TRP A 1 106 ? 12.424 -4.734 -11.961 1.00 96.31 106 TRP A C 1
ATOM 860 O O . TRP A 1 106 ? 11.545 -4.237 -12.666 1.00 96.31 106 TRP A O 1
ATOM 870 N N . ASN A 1 107 ? 13.261 -5.661 -12.443 1.00 95.56 107 ASN A N 1
ATOM 871 C CA . ASN A 1 107 ? 13.299 -6.135 -13.832 1.00 95.56 107 ASN A CA 1
ATOM 872 C C . ASN A 1 107 ? 12.538 -7.456 -14.036 1.00 95.56 107 ASN A C 1
ATOM 874 O O . ASN A 1 107 ? 12.278 -7.849 -15.174 1.00 95.56 107 ASN A O 1
ATOM 878 N N . SER A 1 108 ? 12.145 -8.144 -12.960 1.00 96.31 108 SER A N 1
ATOM 879 C CA . SER A 1 108 ? 11.535 -9.471 -13.036 1.00 96.31 108 SER A CA 1
ATOM 880 C C . SER A 1 108 ? 10.019 -9.402 -12.882 1.00 96.31 108 SER A C 1
ATOM 882 O O . SER A 1 108 ? 9.471 -9.404 -11.780 1.00 96.31 108 SER A O 1
ATOM 884 N N . LYS A 1 109 ? 9.312 -9.380 -14.017 1.00 94.69 109 LYS A N 1
ATOM 885 C CA . LYS A 1 109 ? 7.838 -9.313 -14.072 1.00 94.69 109 LYS A CA 1
ATOM 886 C C . LYS A 1 109 ? 7.163 -10.403 -13.229 1.00 94.69 109 LYS A C 1
ATOM 888 O O . LYS A 1 109 ? 6.211 -10.113 -12.512 1.00 94.69 109 LYS A O 1
ATOM 893 N N . ILE A 1 110 ? 7.668 -11.637 -13.303 1.00 96.75 110 ILE A N 1
ATOM 894 C CA . ILE A 1 110 ? 7.087 -12.798 -12.612 1.00 96.75 110 ILE A CA 1
ATOM 895 C C . ILE A 1 110 ? 7.226 -12.645 -11.095 1.00 96.75 110 ILE A C 1
ATOM 897 O O . ILE A 1 110 ? 6.245 -12.806 -10.375 1.00 96.75 110 ILE A O 1
ATOM 901 N N . VAL A 1 111 ? 8.417 -12.277 -10.610 1.00 96.12 111 VAL A N 1
ATOM 902 C CA . VAL A 1 111 ? 8.661 -12.100 -9.170 1.00 96.12 111 VAL A CA 1
ATOM 903 C C . VAL A 1 111 ? 7.787 -10.979 -8.613 1.00 96.12 111 VAL A C 1
ATOM 905 O O . VAL A 1 111 ? 7.142 -11.156 -7.580 1.00 96.12 111 VAL A O 1
ATOM 908 N N . LEU A 1 112 ? 7.685 -9.857 -9.329 1.00 96.38 112 LEU A N 1
ATOM 909 C CA . LEU A 1 112 ? 6.833 -8.739 -8.924 1.00 96.38 112 LEU A CA 1
ATOM 910 C C . LEU A 1 112 ? 5.359 -9.157 -8.814 1.00 96.38 112 LEU A C 1
ATOM 912 O O . LEU A 1 112 ? 4.721 -8.856 -7.809 1.00 96.38 112 LEU A O 1
ATOM 916 N N . LEU A 1 113 ? 4.829 -9.900 -9.791 1.00 96.69 113 LEU A N 1
ATOM 917 C CA . LEU A 1 113 ? 3.455 -10.420 -9.749 1.00 96.69 113 LEU A CA 1
ATOM 918 C C . LEU A 1 113 ? 3.212 -11.368 -8.568 1.00 96.69 113 LEU A C 1
ATOM 920 O O . LEU A 1 113 ? 2.163 -11.295 -7.926 1.00 96.69 113 LEU A O 1
ATOM 924 N N . VAL A 1 114 ? 4.183 -12.225 -8.244 1.00 97.31 114 VAL A N 1
ATOM 925 C CA . VAL A 1 114 ? 4.105 -13.098 -7.063 1.00 97.31 114 VAL A CA 1
ATOM 926 C C . VAL A 1 114 ? 4.007 -12.263 -5.785 1.00 97.31 114 VAL A C 1
ATOM 928 O O . VAL A 1 114 ? 3.130 -12.516 -4.960 1.00 97.31 114 VAL A O 1
ATOM 931 N N . PHE A 1 115 ? 4.830 -11.222 -5.631 1.00 96.75 115 PHE A N 1
ATOM 932 C CA . PHE A 1 115 ? 4.754 -10.340 -4.463 1.00 96.75 115 PHE A CA 1
ATOM 933 C C . PHE A 1 115 ? 3.466 -9.509 -4.408 1.00 96.75 115 PHE A C 1
ATOM 935 O O . PHE A 1 115 ? 2.940 -9.300 -3.315 1.00 96.75 115 PHE A O 1
ATOM 942 N N . VAL A 1 116 ? 2.900 -9.110 -5.554 1.00 96.31 116 VAL A N 1
ATOM 943 C CA . VAL A 1 116 ? 1.551 -8.517 -5.618 1.00 96.31 116 VAL A CA 1
ATOM 944 C C . VAL A 1 116 ? 0.518 -9.489 -5.036 1.00 96.31 116 VAL A C 1
ATOM 946 O O . VAL A 1 116 ? -0.263 -9.109 -4.163 1.00 96.31 116 VAL A O 1
ATOM 949 N N . ALA A 1 117 ? 0.530 -10.754 -5.466 1.00 96.19 117 ALA A N 1
ATOM 950 C CA . ALA A 1 117 ? -0.404 -11.766 -4.972 1.00 96.19 117 ALA A CA 1
ATOM 951 C C . ALA A 1 117 ? -0.222 -12.043 -3.468 1.00 96.19 117 ALA A C 1
ATOM 953 O O . ALA A 1 117 ? -1.208 -12.086 -2.728 1.00 96.19 117 ALA A O 1
ATOM 954 N N . ILE A 1 118 ? 1.027 -12.160 -3.001 1.00 95.88 118 ILE A N 1
ATOM 955 C CA . ILE A 1 118 ? 1.358 -12.317 -1.576 1.00 95.88 118 ILE A CA 1
ATOM 956 C C . ILE A 1 118 ? 0.823 -11.133 -0.770 1.00 95.88 118 ILE A C 1
ATOM 958 O O . ILE A 1 118 ? 0.199 -11.336 0.271 1.00 95.88 118 ILE A O 1
ATOM 962 N N . PHE A 1 119 ? 1.024 -9.905 -1.251 1.00 94.94 119 PHE A N 1
ATOM 963 C CA . PHE A 1 119 ? 0.545 -8.704 -0.578 1.00 94.94 119 PHE A CA 1
ATOM 964 C C . PHE A 1 119 ? -0.982 -8.696 -0.449 1.00 94.94 119 PHE A C 1
ATOM 966 O O . PHE A 1 119 ? -1.507 -8.471 0.643 1.00 94.94 119 PHE A O 1
ATOM 973 N N . ILE A 1 120 ? -1.695 -8.985 -1.542 1.00 94.88 120 ILE A N 1
ATOM 974 C CA . ILE A 1 120 ? -3.163 -9.073 -1.563 1.00 94.88 120 ILE A CA 1
ATOM 975 C C . ILE A 1 120 ? -3.644 -10.117 -0.552 1.00 94.88 120 ILE A C 1
ATOM 977 O O . ILE A 1 120 ? -4.507 -9.825 0.282 1.00 94.88 120 ILE A O 1
ATOM 981 N N . PHE A 1 121 ? -3.061 -11.317 -0.590 1.00 95.19 121 PHE A N 1
ATOM 982 C CA . PHE A 1 121 ? -3.399 -12.396 0.331 1.00 95.19 121 PHE A CA 1
ATOM 983 C C . PHE A 1 121 ? -3.161 -11.987 1.789 1.00 95.19 121 PHE A C 1
ATOM 985 O O . PHE A 1 121 ? -4.063 -12.113 2.619 1.00 95.19 121 PHE A O 1
ATOM 992 N N . LEU A 1 122 ? -1.980 -11.447 2.097 1.00 92.00 122 LEU A N 1
ATOM 993 C CA . LEU A 1 122 ? -1.599 -11.021 3.441 1.00 92.00 122 LEU A CA 1
ATOM 994 C C . LEU A 1 122 ? -2.518 -9.905 3.958 1.00 92.00 122 LEU A C 1
ATOM 996 O O . LEU A 1 122 ? -2.963 -9.966 5.106 1.00 92.00 122 LEU A O 1
ATOM 1000 N N . TYR A 1 123 ? -2.845 -8.919 3.118 1.00 91.81 123 TYR A N 1
ATOM 1001 C CA . TYR A 1 123 ? -3.766 -7.839 3.467 1.00 91.81 123 TYR A CA 1
ATOM 1002 C C . TYR A 1 123 ? -5.145 -8.396 3.827 1.00 91.81 123 TYR A C 1
ATOM 1004 O O . TYR A 1 123 ? -5.684 -8.078 4.890 1.00 91.81 123 TYR A O 1
ATOM 1012 N N . VAL A 1 124 ? -5.725 -9.235 2.960 1.00 91.25 124 VAL A N 1
ATOM 1013 C CA . VAL A 1 124 ? -7.061 -9.810 3.181 1.00 91.25 124 VAL A CA 1
ATOM 1014 C C . VAL A 1 124 ? -7.056 -10.708 4.416 1.00 91.25 124 VAL A C 1
ATOM 1016 O O . VAL A 1 124 ? -7.948 -10.590 5.259 1.00 91.25 124 VAL A O 1
ATOM 1019 N N . TRP A 1 125 ? -6.037 -11.553 4.576 1.00 90.06 125 TRP A N 1
ATOM 1020 C CA . TRP A 1 125 ? -5.870 -12.403 5.753 1.00 90.06 125 TRP A CA 1
ATOM 1021 C C . TRP A 1 125 ? -5.805 -11.579 7.045 1.00 90.06 125 TRP A C 1
ATOM 1023 O O . TRP A 1 125 ? -6.558 -11.847 7.987 1.00 90.06 125 TRP A O 1
ATOM 1033 N N . LEU A 1 126 ? -4.969 -10.535 7.083 1.00 86.56 126 LEU A N 1
ATOM 1034 C CA . LEU A 1 126 ? -4.825 -9.656 8.244 1.00 86.56 126 LEU A CA 1
ATOM 1035 C C . LEU A 1 126 ? -6.135 -8.915 8.541 1.00 86.56 126 LEU A C 1
ATOM 1037 O O . LEU A 1 126 ? -6.574 -8.875 9.694 1.00 86.56 126 LEU A O 1
ATOM 1041 N N . TYR A 1 127 ? -6.796 -8.393 7.506 1.00 87.31 127 TYR A N 1
ATOM 1042 C CA . TYR A 1 127 ? -8.098 -7.743 7.622 1.00 87.31 127 TYR A CA 1
ATOM 1043 C C . TYR A 1 127 ? -9.133 -8.677 8.263 1.00 87.31 127 TYR A C 1
ATOM 1045 O O . TYR A 1 127 ? -9.753 -8.318 9.265 1.00 87.31 127 TYR A O 1
ATOM 1053 N N . TRP A 1 128 ? -9.287 -9.899 7.747 1.00 85.44 128 TRP A N 1
ATOM 1054 C CA . TRP A 1 128 ? -10.240 -10.874 8.284 1.00 85.44 128 TRP A CA 1
ATOM 1055 C C . TRP A 1 128 ? -9.908 -11.293 9.718 1.00 85.44 128 TRP A C 1
ATOM 1057 O O . TRP A 1 128 ? -10.816 -11.373 10.549 1.00 85.44 128 TRP A O 1
ATOM 1067 N N . ARG A 1 129 ? -8.626 -11.508 10.043 1.00 82.31 129 ARG A N 1
ATOM 1068 C CA . ARG A 1 129 ? -8.175 -11.841 11.409 1.00 82.31 129 ARG A CA 1
ATOM 1069 C C . ARG A 1 129 ? -8.536 -10.743 12.406 1.00 82.31 129 ARG A C 1
ATOM 1071 O O . ARG A 1 129 ? -9.098 -11.036 13.462 1.00 82.31 129 ARG A O 1
ATOM 1078 N N . ILE A 1 130 ? -8.281 -9.485 12.044 1.00 81.12 130 ILE A N 1
ATOM 1079 C CA . ILE A 1 130 ? -8.609 -8.318 12.871 1.00 81.12 130 ILE A CA 1
ATOM 1080 C C . ILE A 1 130 ? -10.131 -8.148 12.990 1.00 81.12 130 ILE A C 1
ATOM 1082 O O . ILE A 1 130 ? -10.633 -7.857 14.082 1.00 81.12 130 ILE A O 1
ATOM 1086 N N . VAL A 1 131 ? -10.886 -8.358 11.902 1.00 79.06 131 VAL A N 1
ATOM 1087 C CA . VAL 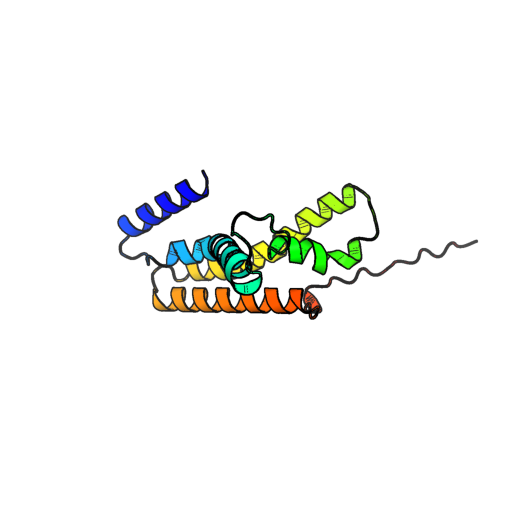A 1 131 ? -12.355 -8.235 11.883 1.00 79.06 131 VAL A CA 1
ATOM 1088 C C . VAL A 1 131 ? -13.046 -9.317 12.725 1.00 79.06 131 VAL A C 1
ATOM 1090 O O . VAL A 1 131 ? -13.978 -8.988 13.462 1.00 79.06 131 VAL A O 1
ATOM 1093 N N . ARG A 1 132 ? -12.562 -10.564 12.695 1.00 76.06 132 ARG A N 1
ATOM 1094 C CA . ARG A 1 132 ? -13.118 -11.718 13.435 1.00 76.06 132 ARG A CA 1
ATOM 1095 C C . ARG A 1 132 ? -12.630 -11.855 14.890 1.00 76.06 132 ARG A C 1
ATOM 1097 O O . ARG A 1 132 ? -12.814 -12.909 15.484 1.00 76.06 132 ARG A O 1
ATOM 1104 N N . PHE A 1 133 ? -11.997 -10.829 15.470 1.00 60.53 133 PHE A N 1
ATOM 1105 C CA . PHE A 1 133 ? -11.447 -10.853 16.842 1.00 60.53 133 PHE A CA 1
ATOM 1106 C C . PHE A 1 133 ? -10.351 -11.908 17.097 1.00 60.53 133 PHE A C 1
ATOM 1108 O O . PHE A 1 133 ? -9.953 -12.129 18.237 1.00 60.53 133 PHE A O 1
ATOM 1115 N N . GLN A 1 134 ? -9.786 -12.502 16.045 1.00 55.94 134 GLN A N 1
ATOM 1116 C CA . GLN A 1 134 ? -8.633 -13.400 16.129 1.00 55.94 134 GLN A CA 1
ATOM 1117 C C . GLN A 1 134 ? -7.328 -12.651 15.824 1.00 55.94 134 GLN A C 1
ATOM 1119 O O . GLN A 1 134 ? -6.499 -13.106 15.031 1.00 55.94 134 GLN A O 1
ATOM 1124 N N . SER A 1 135 ? -7.147 -11.474 16.427 1.00 54.06 135 SER A N 1
ATOM 1125 C CA . SER A 1 135 ? -5.922 -10.692 16.258 1.00 54.06 135 SER A CA 1
ATOM 1126 C C . SER A 1 135 ? -4.717 -11.507 16.757 1.00 54.06 135 SER A C 1
ATOM 1128 O O . SER A 1 135 ? -4.749 -11.993 17.892 1.00 54.06 135 SER A O 1
ATOM 1130 N N . PRO A 1 136 ? -3.660 -11.698 15.945 1.00 53.22 136 PRO A N 1
ATOM 1131 C CA . PRO A 1 136 ? -2.505 -12.490 16.350 1.00 53.22 136 PRO A CA 1
ATOM 1132 C C . PRO A 1 136 ? -1.858 -11.940 17.629 1.00 53.22 136 PRO A C 1
ATOM 1134 O O . PRO A 1 136 ? -1.671 -10.733 17.759 1.00 53.22 136 PRO A O 1
ATOM 1137 N N . ARG A 1 137 ? -1.487 -12.819 18.571 1.00 54.62 137 ARG A N 1
ATOM 1138 C CA . ARG A 1 137 ? -0.938 -12.421 19.885 1.00 54.62 137 ARG A C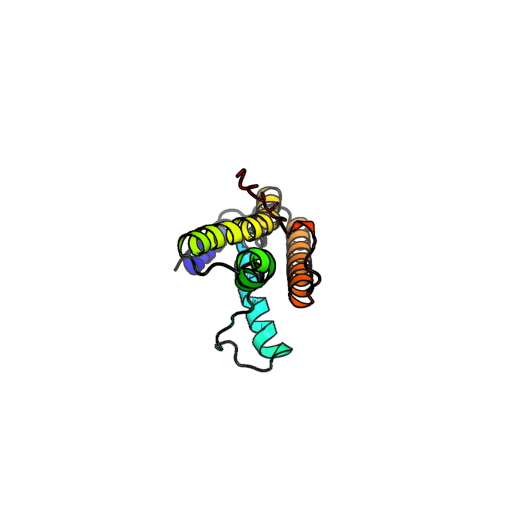A 1
ATOM 1139 C C . ARG A 1 137 ? 0.326 -11.551 19.787 1.00 54.62 137 ARG A C 1
ATOM 1141 O O . ARG A 1 137 ? 0.538 -10.726 20.660 1.00 54.62 137 ARG A O 1
ATOM 1148 N N . TRP A 1 138 ? 1.114 -11.679 18.719 1.00 57.69 138 TRP A N 1
ATOM 1149 C CA . TRP A 1 138 ? 2.317 -10.870 18.463 1.00 57.69 138 TRP A CA 1
ATOM 1150 C C . TRP A 1 138 ? 2.028 -9.419 18.048 1.00 57.69 138 TRP A C 1
ATOM 1152 O O . TRP A 1 138 ? 2.897 -8.566 18.184 1.00 57.69 138 TRP A O 1
ATOM 1162 N N . LEU A 1 139 ? 0.806 -9.103 17.607 1.00 54.84 139 LEU A N 1
ATOM 1163 C CA . LEU A 1 139 ? 0.360 -7.715 17.435 1.00 54.84 139 LEU A CA 1
ATOM 1164 C C . LEU A 1 139 ? -0.016 -7.059 18.776 1.00 54.84 139 LEU A C 1
ATOM 1166 O O . LEU A 1 139 ? -0.143 -5.840 18.843 1.00 54.84 139 LEU A O 1
ATOM 1170 N N . ILE A 1 140 ? -0.192 -7.843 19.845 1.00 55.62 140 ILE A N 1
ATOM 1171 C CA . ILE A 1 140 ? -0.690 -7.385 21.145 1.00 55.62 140 ILE A CA 1
ATOM 1172 C C . ILE A 1 140 ? 0.491 -7.241 22.112 1.00 55.62 140 ILE A C 1
ATOM 1174 O O . ILE A 1 140 ? 0.902 -8.197 22.767 1.00 55.62 140 ILE A O 1
ATOM 1178 N N . ILE A 1 141 ? 1.029 -6.027 22.241 1.00 55.47 141 ILE A N 1
ATOM 1179 C CA . ILE A 1 141 ? 2.024 -5.712 23.275 1.00 55.47 141 ILE A CA 1
ATOM 1180 C C . ILE A 1 141 ? 1.301 -5.648 24.630 1.00 55.47 141 ILE A C 1
ATOM 1182 O O . ILE A 1 141 ? 0.548 -4.711 24.904 1.00 55.47 141 ILE A O 1
ATOM 1186 N N . LYS A 1 142 ? 1.517 -6.652 25.490 1.00 47.91 142 LYS A N 1
ATOM 1187 C CA . LYS A 1 142 ? 1.047 -6.638 26.884 1.00 47.91 142 LYS A CA 1
ATOM 1188 C C . LYS A 1 142 ? 1.863 -5.625 27.686 1.00 47.91 142 LYS A C 1
ATOM 1190 O O . LYS A 1 142 ? 3.080 -5.740 27.783 1.00 47.91 142 LYS A O 1
ATOM 1195 N N . LYS A 1 143 ? 1.195 -4.653 28.307 1.00 47.81 143 LYS A N 1
ATOM 1196 C CA . LYS A 1 143 ? 1.826 -3.765 29.288 1.00 47.81 143 LYS A CA 1
ATOM 1197 C C . LYS A 1 143 ? 1.820 -4.470 30.649 1.00 47.81 143 LYS A C 1
ATOM 1199 O O . LYS A 1 143 ? 0.748 -4.791 31.155 1.00 47.81 143 LYS A O 1
ATOM 1204 N N . HIS A 1 144 ? 2.991 -4.709 31.240 1.00 42.31 144 HIS A N 1
ATOM 1205 C CA . HIS A 1 144 ? 3.081 -5.102 32.647 1.00 42.31 144 HIS A CA 1
ATOM 1206 C C . HIS A 1 144 ? 2.628 -3.919 33.512 1.00 42.31 144 HIS A C 1
ATOM 1208 O O . HIS A 1 144 ? 3.210 -2.834 33.454 1.00 42.31 144 HIS A O 1
ATOM 1214 N N . HIS A 1 145 ? 1.565 -4.109 34.291 1.00 42.31 145 HIS A N 1
ATOM 1215 C CA . HIS A 1 145 ? 1.198 -3.174 35.347 1.00 42.31 145 HIS A CA 1
ATOM 1216 C C . HIS A 1 145 ? 2.230 -3.302 36.474 1.00 42.31 145 HIS A C 1
ATOM 1218 O O . HIS A 1 145 ? 2.227 -4.285 37.209 1.00 42.31 145 HIS A O 1
ATOM 1224 N N . HIS A 1 146 ? 3.114 -2.312 36.614 1.00 44.72 146 HIS A N 1
ATOM 1225 C CA . HIS A 1 146 ? 3.850 -2.122 37.860 1.00 44.72 146 HIS A CA 1
ATOM 1226 C C . HIS A 1 146 ? 2.855 -1.615 38.907 1.00 44.72 146 HIS A C 1
ATOM 1228 O O . HIS A 1 146 ? 2.458 -0.450 38.892 1.00 44.72 146 HIS A O 1
ATOM 1234 N N . VAL A 1 147 ? 2.414 -2.513 39.786 1.00 47.94 147 VAL A N 1
ATOM 1235 C CA . VAL A 1 147 ? 1.697 -2.158 41.011 1.00 47.94 147 VAL A CA 1
ATOM 1236 C C . VAL A 1 147 ? 2.715 -1.480 41.929 1.00 47.94 147 VAL A C 1
ATOM 1238 O O . VAL A 1 147 ? 3.637 -2.131 42.419 1.00 47.94 147 VAL A O 1
ATOM 1241 N N . LYS A 1 148 ? 2.599 -0.162 42.129 1.00 46.38 148 LYS A N 1
ATOM 1242 C CA . LYS A 1 148 ? 3.313 0.521 43.214 1.00 46.38 148 LYS A CA 1
ATOM 1243 C C . LYS A 1 148 ? 2.683 0.057 44.528 1.00 46.38 148 LYS A C 1
ATOM 1245 O O . LYS A 1 148 ? 1.547 0.419 44.816 1.00 46.38 148 LYS A O 1
ATOM 1250 N N . LYS A 1 149 ? 3.408 -0.758 45.298 1.00 49.00 149 LYS A N 1
ATOM 1251 C CA . LYS A 1 149 ? 3.108 -0.978 46.715 1.00 49.00 149 LYS A CA 1
ATOM 1252 C C . LYS A 1 149 ? 3.321 0.355 47.435 1.00 49.00 149 LYS A C 1
ATOM 1254 O O . LYS A 1 149 ? 4.433 0.877 47.420 1.00 49.00 149 LYS A O 1
ATOM 1259 N N . HIS A 1 150 ? 2.258 0.915 48.002 1.00 46.56 150 HIS A N 1
ATOM 1260 C CA . HIS A 1 150 ? 2.394 1.914 49.053 1.00 46.56 150 HIS A CA 1
ATOM 1261 C C . HIS A 1 150 ? 2.923 1.177 50.288 1.00 46.56 150 HIS A C 1
ATOM 1263 O O . HIS A 1 150 ? 2.283 0.240 50.757 1.00 46.56 150 HIS A O 1
ATOM 1269 N N . HIS A 1 151 ? 4.132 1.529 50.719 1.00 47.03 151 HIS A N 1
ATOM 1270 C CA . HIS A 1 151 ? 4.611 1.213 52.058 1.00 47.03 151 HIS A CA 1
ATOM 1271 C C . HIS A 1 151 ? 4.045 2.286 52.989 1.00 47.03 151 HIS A C 1
ATOM 1273 O O . HIS A 1 151 ? 4.290 3.473 52.762 1.00 47.03 151 HIS A O 1
ATOM 1279 N N . GLU A 1 152 ? 3.220 1.836 53.931 1.00 52.19 152 GLU A N 1
ATOM 1280 C CA . GLU A 1 152 ? 2.873 2.543 55.169 1.00 52.19 152 GLU A CA 1
ATOM 1281 C C . GLU A 1 152 ? 4.073 2.556 56.122 1.00 52.19 152 GLU A C 1
ATOM 1283 O O . GLU A 1 152 ? 4.867 1.583 56.076 1.00 52.19 152 GLU A O 1
#

pLDDT: mean 78.78, std 17.24, range [42.31, 97.31]

Sequence (152 aa):
MIGFVLAECSILLVLRNGSVSAWYPVLMVIYPIFETLFSIYRRRVLKGVPAGYPDGVHLHTLIYQRVMRWAVGSKDERHRLRRNSMTSPYLWLLSLLAVLPATLFWNSKIVLLVFVAIFIFLYVWLYWRIVRFQSPRWLIIKKHHHVKKHHE

Radius of gyration: 19.6 Å; Cα contacts (8 Å, |Δi|>4): 93; chains: 1; bounding box: 40×29×76 Å

Mean predicted aligned error: 10.03 Å

Solvent-accessible surface area (backbone atoms only — not comparable to full-atom values): 8881 Å² total; per-residue (Å²): 110,69,70,58,54,53,50,51,52,42,51,53,51,35,75,76,30,82,68,44,28,80,54,27,55,52,36,55,49,34,61,67,53,48,55,50,53,50,50,38,48,43,26,47,71,76,64,69,38,66,72,84,59,92,74,79,75,44,67,69,49,39,45,50,60,62,59,43,46,88,65,62,86,61,90,52,66,74,55,54,55,56,50,56,65,62,44,49,58,60,53,48,53,59,44,44,70,32,35,52,56,23,68,77,38,32,59,40,59,67,63,42,52,51,50,46,51,51,50,53,51,51,49,52,52,51,48,51,29,54,73,70,73,57,57,59,68,90,70,51,83,80,78,82,80,81,78,78,78,81,83,130

Secondary structure (DSSP, 8-state):
-HHHHHHHHHHHHHHH-TTS-THHHHHHTHHHHHHHHHHHHIIIIIS---TTS----SHHHHIIIIIGGGGTT---HHHHHHHHHHHHHHHHHHHHHHHHHHHHTTT-HHHHHHHHHHHHHHHHHHHHHHHTT---GGG--PPP--------

Foldseek 3Di:
DVVVVLVVCLVCVCVVDVLFDNLLSCLLCVLVVVLLVVLCCCQCPVVVHHSPDDDCLRPLNLLLCQQCVVVPPDPDPVSVVVSNVVSVVVVVVLSCLRNVQSVVPRRPPVSSVVSSVVSNVVNVVCSVCSVVVVHPCVSHDDDDDPDPDDDD

Organism: Ralstonia solanacearum (NCBI:txid305)